Protein AF-A0A0T6AMD6-F1 (afdb_monomer)

Secondary structure (DSSP, 8-state):
-PPPPP--S------HHHHHHHHHHHHHT--SSSHHHHHHHHHHHHHHT-S-----SSHHHHHHHH-

Radius of gyration: 17.3 Å; Cα contacts (8 Å, |Δi|>4): 22; chains: 1; bounding box: 33×24×51 Å

Structure (mmCIF, N/CA/C/O backbone):
data_AF-A0A0T6AMD6-F1
#
_entry.id   AF-A0A0T6AMD6-F1
#
loop_
_atom_site.group_PDB
_atom_site.id
_atom_site.type_symbol
_atom_site.label_atom_id
_atom_site.label_alt_id
_atom_site.label_comp_id
_atom_site.label_asym_id
_atom_site.label_entity_id
_atom_site.label_seq_id
_atom_site.pdbx_PDB_ins_code
_atom_site.Cartn_x
_atom_site.Cartn_y
_atom_site.Cartn_z
_atom_site.occupancy
_atom_site.B_iso_or_equiv
_atom_site.auth_seq_id
_atom_site.auth_comp_id
_atom_site.auth_asym_id
_atom_site.auth_atom_id
_atom_site.pdbx_PDB_model_num
ATOM 1 N N . MET A 1 1 ? 16.314 -4.581 -42.601 1.00 48.56 1 MET A N 1
ATOM 2 C CA . MET A 1 1 ? 15.098 -4.997 -41.867 1.00 48.56 1 MET A CA 1
ATOM 3 C C . MET A 1 1 ? 15.049 -4.199 -40.569 1.00 48.56 1 MET A C 1
ATOM 5 O O . MET A 1 1 ? 15.978 -4.322 -39.786 1.00 48.56 1 MET A O 1
ATOM 9 N N . ARG A 1 2 ? 14.058 -3.314 -40.372 1.00 51.44 2 ARG A N 1
ATOM 10 C CA . ARG A 1 2 ? 13.835 -2.656 -39.068 1.00 51.44 2 ARG A CA 1
ATOM 11 C C . ARG A 1 2 ? 13.093 -3.655 -38.186 1.00 51.44 2 ARG A C 1
ATOM 13 O O . ARG A 1 2 ? 11.993 -4.062 -38.543 1.00 51.44 2 ARG A O 1
ATOM 20 N N . THR A 1 3 ? 13.700 -4.067 -37.082 1.00 59.06 3 THR A N 1
ATOM 21 C CA . THR A 1 3 ? 13.029 -4.847 -36.040 1.00 59.06 3 THR A CA 1
ATOM 22 C C . THR A 1 3 ? 11.875 -4.002 -35.503 1.00 59.06 3 THR A C 1
ATOM 24 O O . THR A 1 3 ? 12.099 -2.867 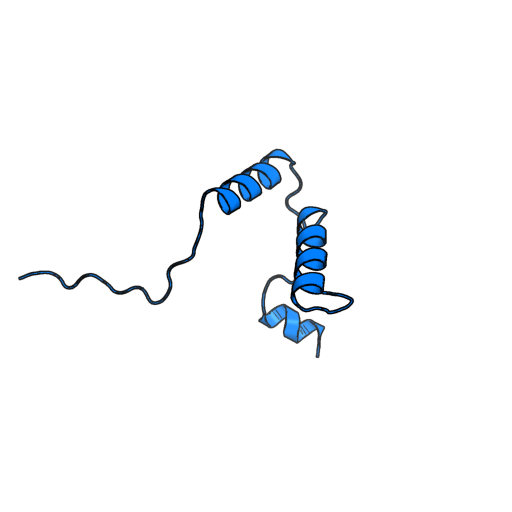-35.079 1.00 59.06 3 THR A O 1
ATOM 27 N N . ALA A 1 4 ? 10.638 -4.495 -35.601 1.00 67.19 4 ALA A N 1
ATOM 28 C CA . ALA A 1 4 ? 9.483 -3.814 -35.026 1.00 67.19 4 ALA A CA 1
ATOM 29 C C . ALA A 1 4 ? 9.716 -3.647 -33.518 1.00 67.19 4 ALA A C 1
ATOM 31 O O . ALA A 1 4 ? 10.076 -4.610 -32.841 1.00 67.19 4 ALA A O 1
ATOM 32 N N . ALA A 1 5 ? 9.573 -2.423 -33.008 1.00 76.62 5 ALA A N 1
ATOM 33 C CA . ALA A 1 5 ? 9.702 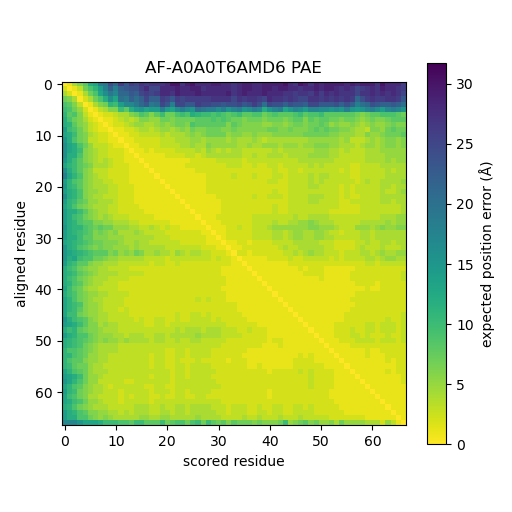-2.164 -31.582 1.00 76.62 5 ALA A CA 1
ATOM 34 C C . ALA A 1 5 ? 8.614 -2.949 -30.831 1.00 76.62 5 ALA A C 1
ATOM 36 O O . ALA A 1 5 ? 7.437 -2.868 -31.181 1.00 76.62 5 ALA A O 1
ATOM 37 N N . THR A 1 6 ? 9.015 -3.729 -29.829 1.00 83.69 6 THR A N 1
ATOM 38 C CA . THR A 1 6 ? 8.109 -4.500 -28.973 1.00 83.69 6 THR A CA 1
ATOM 39 C C . THR A 1 6 ? 7.113 -3.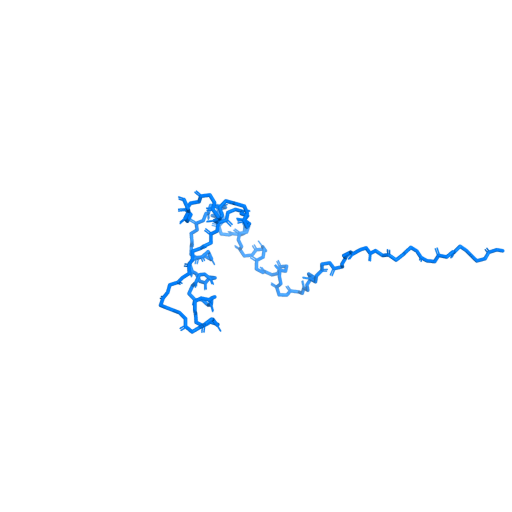553 -28.299 1.00 83.69 6 THR A C 1
ATOM 41 O O . THR A 1 6 ? 7.532 -2.627 -27.609 1.00 83.69 6 THR A O 1
ATOM 44 N N . VAL A 1 7 ? 5.807 -3.774 -28.490 1.00 88.19 7 VAL A N 1
ATOM 45 C CA . VAL A 1 7 ? 4.749 -3.012 -27.807 1.00 88.19 7 VAL A CA 1
ATOM 46 C C . VAL A 1 7 ? 4.389 -3.750 -26.515 1.00 88.19 7 VAL A C 1
ATOM 48 O O . VAL A 1 7 ? 3.826 -4.844 -26.588 1.00 88.19 7 VAL A O 1
ATOM 51 N N . PRO A 1 8 ? 4.742 -3.218 -25.334 1.00 90.81 8 PRO A N 1
ATOM 52 C CA . PRO A 1 8 ? 4.441 -3.879 -24.072 1.00 90.81 8 PRO A CA 1
ATOM 53 C C . PRO A 1 8 ? 2.945 -3.780 -23.747 1.00 90.81 8 PRO A C 1
ATOM 55 O O . PRO A 1 8 ? 2.303 -2.774 -24.032 1.00 90.81 8 PRO A O 1
ATOM 58 N N . ILE A 1 9 ? 2.403 -4.816 -23.101 1.00 93.25 9 ILE A N 1
ATOM 59 C CA . ILE A 1 9 ? 0.999 -4.849 -22.649 1.00 93.25 9 ILE A CA 1
ATOM 60 C C . ILE A 1 9 ? 0.766 -3.864 -21.492 1.00 93.25 9 ILE A C 1
ATOM 62 O O . ILE A 1 9 ? -0.322 -3.312 -21.355 1.00 93.25 9 ILE A O 1
ATOM 66 N N . ALA A 1 10 ? 1.787 -3.625 -20.666 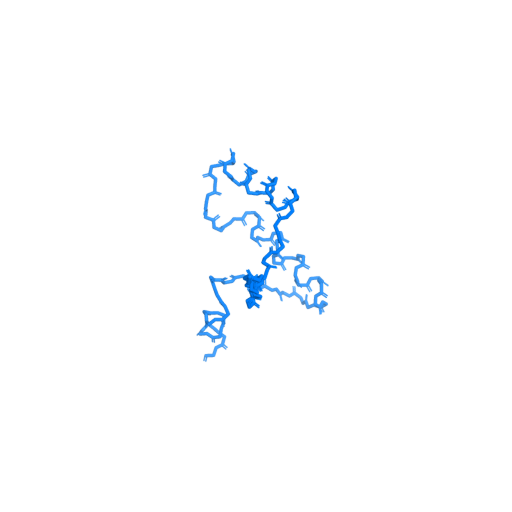1.00 92.19 10 ALA A N 1
ATOM 67 C CA . ALA A 1 10 ? 1.717 -2.726 -19.523 1.00 92.19 10 ALA A CA 1
ATOM 68 C C . ALA A 1 10 ? 2.979 -1.866 -19.422 1.00 92.19 10 ALA A C 1
ATOM 70 O O . ALA A 1 10 ? 4.085 -2.318 -19.722 1.00 92.19 10 ALA A O 1
ATOM 71 N N . HIS A 1 11 ? 2.801 -0.637 -18.946 1.00 91.69 11 HIS A N 1
ATOM 72 C CA . HIS A 1 11 ? 3.882 0.294 -18.652 1.00 91.69 11 HIS A CA 1
ATOM 73 C C . HIS A 1 11 ? 3.637 0.917 -17.268 1.00 91.69 11 HIS A C 1
ATOM 75 O O . HIS A 1 11 ? 2.929 1.920 -17.175 1.00 91.69 11 HIS A O 1
ATOM 81 N N . PRO A 1 12 ? 4.134 0.293 -16.181 1.00 92.81 12 PRO A N 1
ATOM 82 C CA . PRO A 1 12 ? 3.974 0.826 -14.832 1.00 92.81 12 PRO A CA 1
ATOM 83 C C . PRO A 1 12 ? 4.558 2.236 -14.719 1.00 92.81 12 PRO A C 1
ATOM 85 O O . PRO A 1 12 ? 5.677 2.484 -15.169 1.00 92.81 12 PRO A O 1
ATOM 88 N N . ILE A 1 13 ? 3.814 3.144 -14.093 1.00 94.12 13 ILE A N 1
ATOM 89 C CA . ILE A 1 13 ? 4.260 4.515 -13.843 1.00 94.12 13 ILE A CA 1
ATOM 90 C C . ILE A 1 13 ? 4.947 4.524 -12.475 1.00 94.12 13 ILE A C 1
ATOM 92 O O . ILE A 1 13 ? 4.286 4.374 -11.454 1.00 94.12 13 ILE A O 1
ATOM 96 N N . ILE A 1 14 ? 6.277 4.633 -12.467 1.00 95.56 14 ILE A N 1
ATOM 97 C CA . ILE A 1 14 ? 7.093 4.717 -11.246 1.00 95.56 14 ILE A CA 1
ATOM 98 C C . ILE A 1 14 ? 8.039 5.914 -11.387 1.00 95.56 14 ILE A C 1
ATOM 100 O O . ILE A 1 14 ? 9.145 5.798 -11.936 1.00 95.56 14 ILE A O 1
ATOM 104 N N . GLY A 1 15 ? 7.559 7.065 -10.925 1.00 96.50 15 GLY A N 1
ATOM 105 C CA . GLY A 1 15 ? 8.232 8.355 -10.925 1.00 96.50 15 GLY A CA 1
ATOM 106 C C . GLY A 1 15 ? 9.157 8.547 -9.725 1.00 96.50 15 GLY A C 1
ATOM 107 O O . GLY A 1 15 ? 9.654 7.587 -9.126 1.00 96.50 15 GLY A O 1
ATOM 108 N N . GLN A 1 16 ? 9.450 9.807 -9.410 1.00 98.06 16 GLN A N 1
ATOM 109 C CA . GLN A 1 16 ? 10.358 10.151 -8.316 1.00 98.06 16 GLN A CA 1
ATOM 110 C C . GLN A 1 16 ? 9.649 10.062 -6.962 1.00 98.06 16 GLN A C 1
ATOM 112 O O . GLN A 1 16 ? 10.251 9.649 -5.972 1.00 98.06 16 GLN A O 1
ATOM 117 N N . GLU A 1 17 ? 8.366 10.398 -6.937 1.00 96.38 17 GLU A N 1
ATOM 118 C CA . GLU A 1 17 ? 7.484 10.366 -5.781 1.00 96.38 17 GLU A CA 1
ATOM 119 C C . GLU A 1 17 ? 7.351 8.939 -5.235 1.00 96.38 17 GLU A C 1
ATOM 121 O O . GLU A 1 17 ? 7.585 8.711 -4.045 1.00 96.38 17 GLU A O 1
ATOM 126 N N . GLU A 1 18 ? 7.087 7.954 -6.104 1.00 95.56 18 GLU A N 1
ATOM 127 C CA . GLU A 1 18 ? 7.002 6.544 -5.701 1.00 95.56 18 GLU A CA 1
ATOM 128 C C . GLU A 1 18 ? 8.335 6.042 -5.132 1.00 95.56 18 GLU A C 1
ATOM 130 O O . GLU A 1 18 ? 8.363 5.348 -4.115 1.00 95.56 18 GLU A O 1
ATOM 135 N N . ARG A 1 19 ? 9.461 6.420 -5.753 1.00 97.12 19 ARG A N 1
ATOM 136 C CA . ARG A 1 19 ? 10.805 6.034 -5.286 1.00 97.12 19 ARG A CA 1
ATOM 137 C C . ARG A 1 19 ? 11.113 6.622 -3.920 1.00 97.12 19 ARG A C 1
ATOM 139 O O . ARG A 1 19 ? 11.638 5.914 -3.063 1.00 97.12 19 ARG A O 1
ATOM 146 N N . GLN A 1 20 ? 10.784 7.893 -3.716 1.00 97.31 20 GLN A N 1
ATOM 147 C CA . GLN A 1 20 ? 11.020 8.573 -2.452 1.00 97.31 20 GLN A CA 1
ATOM 148 C C . GLN A 1 20 ? 10.217 7.918 -1.321 1.00 97.31 20 GLN A C 1
ATOM 150 O O . GLN A 1 20 ? 10.786 7.599 -0.279 1.00 97.31 20 GLN A O 1
ATOM 155 N N . ARG A 1 21 ? 8.938 7.600 -1.561 1.00 94.44 21 ARG A N 1
ATOM 156 C CA . ARG A 1 21 ? 8.102 6.870 -0.594 1.00 94.44 21 ARG A CA 1
ATOM 157 C C . ARG A 1 21 ? 8.665 5.487 -0.258 1.00 94.44 21 ARG A C 1
ATOM 159 O O . ARG A 1 21 ? 8.685 5.108 0.910 1.00 94.44 21 ARG A O 1
ATOM 166 N N . ILE A 1 22 ? 9.182 4.748 -1.244 1.00 95.12 22 ILE A N 1
ATOM 167 C CA . ILE A 1 22 ? 9.853 3.459 -0.997 1.00 95.12 22 ILE A CA 1
ATOM 168 C C . ILE A 1 22 ? 11.075 3.646 -0.086 1.00 95.12 22 ILE A C 1
ATOM 170 O O . ILE A 1 22 ? 11.250 2.891 0.869 1.00 95.12 22 ILE A O 1
ATOM 174 N N . LEU A 1 23 ? 11.916 4.650 -0.350 1.00 97.06 23 LEU A N 1
ATOM 175 C CA . LEU A 1 23 ? 13.096 4.924 0.476 1.00 97.06 23 LEU A CA 1
ATOM 176 C C . LEU A 1 23 ? 12.725 5.315 1.913 1.00 97.06 23 LEU A C 1
ATOM 178 O O . LEU A 1 23 ? 13.427 4.919 2.843 1.00 97.06 23 LEU A O 1
ATOM 182 N N . GLU A 1 24 ? 11.627 6.042 2.110 1.00 95.25 24 GLU A N 1
ATOM 183 C CA . GLU A 1 24 ? 11.105 6.377 3.439 1.00 95.25 24 GLU A CA 1
ATOM 184 C C . GLU A 1 24 ? 10.683 5.125 4.218 1.00 95.25 24 GLU A C 1
ATOM 186 O O . GLU A 1 24 ? 11.071 4.975 5.377 1.00 95.25 24 GLU A O 1
ATOM 191 N N . VAL A 1 25 ? 9.969 4.186 3.577 1.00 94.81 25 VAL A N 1
ATOM 192 C CA . VAL A 1 25 ? 9.619 2.886 4.183 1.00 94.81 25 VAL A CA 1
ATOM 193 C C . VAL A 1 25 ? 10.881 2.143 4.606 1.00 94.81 25 VAL A C 1
ATOM 195 O O . VAL A 1 25 ? 11.007 1.748 5.765 1.00 94.81 25 VAL A O 1
ATOM 198 N N . LEU A 1 26 ? 11.842 1.996 3.689 1.00 96.12 26 LEU A N 1
ATOM 199 C CA . LEU A 1 26 ? 13.091 1.283 3.960 1.00 96.12 26 LEU A CA 1
ATOM 200 C C . LEU A 1 26 ? 13.882 1.932 5.103 1.00 96.12 26 LEU A C 1
ATOM 202 O O . LEU A 1 26 ? 14.400 1.227 5.965 1.00 96.12 26 LEU A O 1
ATOM 206 N N . SER A 1 27 ? 13.931 3.265 5.144 1.00 96.31 27 SER A N 1
ATOM 207 C CA . SER A 1 27 ? 14.635 4.016 6.192 1.00 96.31 27 SER A CA 1
ATOM 208 C C . SER A 1 27 ? 13.940 3.921 7.553 1.00 96.31 27 SER A C 1
ATOM 210 O O . SER A 1 27 ? 14.607 3.989 8.581 1.00 96.31 27 SER A O 1
ATOM 212 N N . SER A 1 28 ? 12.614 3.746 7.577 1.00 94.31 28 SER A N 1
ATOM 213 C CA . SER A 1 28 ? 11.842 3.611 8.819 1.00 94.31 28 SER A CA 1
ATOM 214 C C . SER A 1 28 ? 12.067 2.277 9.543 1.00 94.31 28 SER A C 1
ATOM 216 O O . SER A 1 28 ? 11.815 2.180 10.742 1.00 94.31 28 SER A O 1
ATOM 218 N N . GLY A 1 29 ? 12.505 1.237 8.822 1.00 95.00 29 GLY A N 1
ATOM 219 C CA . GLY A 1 29 ? 12.622 -0.132 9.336 1.00 95.00 29 GLY A CA 1
ATOM 220 C C . GLY A 1 29 ? 11.286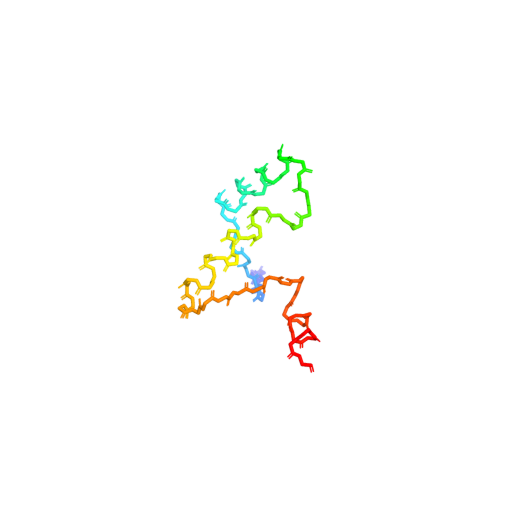 -0.868 9.527 1.00 95.00 29 GLY A C 1
ATOM 221 O O . GLY A 1 29 ? 11.291 -2.051 9.868 1.00 95.00 29 GLY A O 1
ATOM 222 N N . ILE A 1 30 ? 10.145 -0.216 9.282 1.00 94.19 30 ILE A N 1
ATOM 223 C CA . ILE A 1 30 ? 8.809 -0.811 9.390 1.00 94.19 30 IL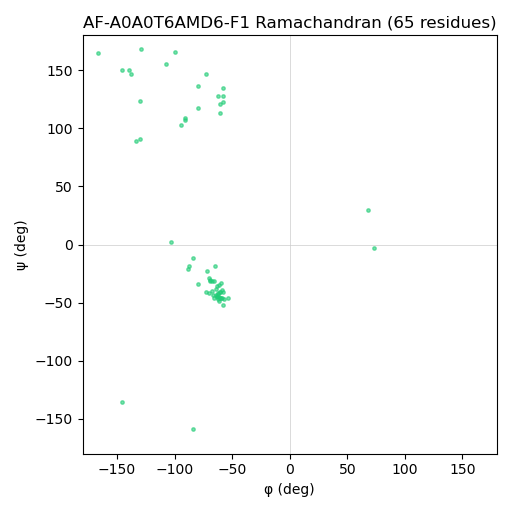E A CA 1
ATOM 224 C C . ILE A 1 30 ? 8.380 -1.309 8.006 1.00 94.19 30 ILE A C 1
ATOM 226 O O . ILE A 1 30 ? 7.987 -0.530 7.145 1.00 94.19 30 ILE A O 1
ATOM 230 N N . LEU A 1 31 ? 8.464 -2.624 7.790 1.00 93.88 31 LEU A N 1
ATOM 231 C CA . LEU A 1 31 ? 8.134 -3.272 6.506 1.00 93.88 31 LEU A CA 1
ATOM 232 C C . LEU A 1 31 ? 6.770 -3.976 6.499 1.00 93.88 31 LEU A C 1
ATOM 234 O O . LEU A 1 31 ? 6.399 -4.615 5.516 1.00 93.88 31 LEU A O 1
ATOM 238 N N . VAL A 1 32 ? 6.038 -3.892 7.606 1.00 95.06 32 VAL A N 1
ATOM 239 C CA . VAL A 1 32 ? 4.680 -4.429 7.745 1.00 95.06 32 VAL A CA 1
ATOM 240 C C . VAL A 1 32 ? 3.655 -3.311 7.576 1.00 95.06 32 VAL A C 1
ATOM 242 O O . VAL A 1 32 ? 4.001 -2.131 7.619 1.00 95.06 32 VAL A O 1
ATOM 245 N N . ALA A 1 33 ? 2.387 -3.679 7.380 1.00 94.19 33 ALA A N 1
ATOM 246 C CA . ALA A 1 33 ? 1.305 -2.709 7.276 1.00 94.19 33 ALA A CA 1
ATOM 247 C C . ALA A 1 33 ? 1.191 -1.887 8.568 1.00 94.19 33 ALA A C 1
ATOM 249 O O . ALA A 1 33 ? 0.858 -2.416 9.628 1.00 94.19 33 ALA A O 1
ATOM 250 N N . ASP A 1 34 ? 1.483 -0.595 8.457 1.00 92.94 34 ASP A N 1
ATOM 251 C CA . ASP A 1 34 ? 1.433 0.357 9.562 1.00 92.94 34 ASP A CA 1
ATOM 252 C C . ASP A 1 34 ? 0.974 1.735 9.046 1.00 92.94 34 ASP A C 1
ATOM 254 O O . ASP A 1 34 ? 0.031 1.817 8.251 1.00 92.94 34 ASP A O 1
ATOM 258 N N . ARG A 1 35 ? 1.623 2.830 9.459 1.00 93.94 35 ARG A N 1
ATOM 259 C CA . ARG A 1 35 ? 1.191 4.204 9.194 1.00 93.94 35 ARG A CA 1
ATOM 260 C C . ARG A 1 35 ? 0.943 4.498 7.718 1.00 93.94 35 ARG A C 1
ATOM 262 O O . ARG A 1 35 ? -0.088 5.067 7.387 1.00 93.94 35 ARG A O 1
ATOM 269 N N . MET A 1 36 ? 1.848 4.089 6.829 1.00 93.50 36 MET A N 1
ATOM 270 C CA . MET A 1 36 ? 1.711 4.395 5.399 1.00 93.50 36 MET A CA 1
ATOM 271 C C . MET A 1 36 ? 0.527 3.681 4.738 1.00 93.50 36 MET A C 1
ATOM 273 O O . MET A 1 36 ? -0.073 4.229 3.819 1.00 93.50 36 MET A O 1
ATOM 277 N N . VAL A 1 37 ? 0.162 2.483 5.213 1.00 96.62 37 VAL A N 1
ATOM 278 C CA . VAL A 1 37 ? -1.032 1.782 4.716 1.00 96.62 37 VAL A CA 1
ATOM 279 C C . VAL A 1 37 ? -2.293 2.501 5.188 1.00 96.62 37 VAL A C 1
ATOM 281 O O . VAL A 1 37 ? -3.187 2.723 4.381 1.00 96.62 37 VAL A O 1
ATOM 284 N N . ARG A 1 38 ? -2.327 2.954 6.449 1.00 96.88 38 ARG A N 1
ATOM 285 C CA . ARG A 1 38 ? -3.444 3.751 6.984 1.00 96.88 38 ARG A CA 1
ATOM 286 C C . ARG A 1 38 ? -3.625 5.069 6.232 1.00 96.88 38 ARG A C 1
ATOM 288 O O . ARG A 1 38 ? -4.738 5.398 5.844 1.00 96.88 38 ARG A O 1
ATOM 295 N N . GLU A 1 39 ? -2.533 5.789 5.966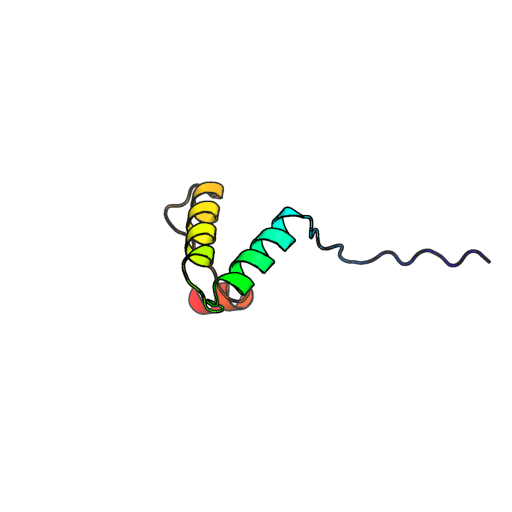 1.00 96.69 39 GLU A N 1
ATOM 296 C CA . GLU A 1 39 ? -2.566 7.020 5.160 1.00 96.69 39 GLU A CA 1
ATOM 297 C C . GLU A 1 39 ? -3.138 6.758 3.757 1.00 96.69 39 GLU A C 1
ATOM 299 O O . GLU A 1 39 ? -3.923 7.554 3.242 1.00 96.69 39 GLU A O 1
ATOM 304 N N . PHE A 1 40 ? -2.770 5.630 3.138 1.00 97.06 40 PHE A N 1
ATOM 305 C CA . PHE A 1 40 ? -3.326 5.224 1.851 1.00 97.06 40 PHE A CA 1
ATOM 306 C C . PHE A 1 40 ? -4.822 4.898 1.943 1.00 97.06 40 PHE A C 1
ATOM 308 O O . PHE A 1 40 ? -5.588 5.368 1.107 1.00 97.06 40 PHE A O 1
ATOM 315 N N . GLU A 1 41 ? -5.256 4.139 2.951 1.00 98.56 41 GLU A N 1
ATOM 316 C CA . GLU A 1 41 ? -6.668 3.806 3.177 1.00 98.56 41 GLU A CA 1
ATOM 317 C C . GLU A 1 41 ? -7.526 5.060 3.377 1.00 98.56 41 GLU A C 1
ATOM 319 O O . GLU A 1 41 ? -8.571 5.200 2.741 1.00 98.56 41 GLU A O 1
ATOM 324 N N . GLU A 1 42 ? -7.067 6.008 4.196 1.00 98.62 42 GLU A N 1
ATOM 325 C CA . GLU A 1 42 ? -7.744 7.288 4.428 1.00 98.62 42 GLU A CA 1
ATOM 326 C C . GLU A 1 42 ? -7.841 8.115 3.140 1.00 98.62 42 GLU A C 1
ATOM 328 O O . GLU A 1 42 ? -8.919 8.602 2.786 1.00 98.62 42 GLU A O 1
ATOM 333 N N . ALA A 1 43 ? -6.736 8.233 2.395 1.00 98.50 43 ALA A N 1
ATOM 334 C CA . ALA A 1 43 ? -6.712 8.950 1.125 1.00 98.50 43 ALA A CA 1
ATOM 335 C C . ALA A 1 43 ? -7.615 8.290 0.071 1.00 98.50 43 ALA A C 1
ATOM 337 O O . ALA A 1 43 ? -8.297 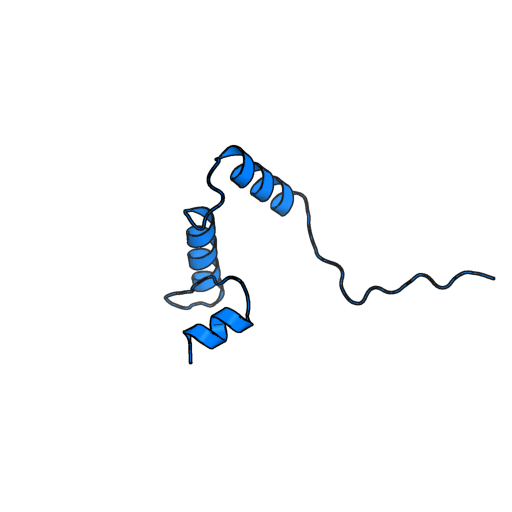8.982 -0.685 1.00 98.50 43 ALA A O 1
ATOM 338 N N . PHE A 1 44 ? -7.653 6.958 0.028 1.00 98.50 44 PHE A N 1
ATOM 339 C CA . PHE A 1 44 ? -8.462 6.206 -0.924 1.00 98.50 44 PHE A CA 1
ATOM 340 C C . PHE A 1 44 ? -9.957 6.278 -0.589 1.00 98.50 44 PHE A C 1
ATOM 342 O O . PHE A 1 44 ? -10.780 6.476 -1.483 1.00 98.50 44 PHE A O 1
ATOM 349 N N . ALA A 1 45 ? -10.316 6.199 0.696 1.00 98.69 45 ALA A N 1
ATOM 350 C CA . ALA A 1 45 ? -11.681 6.423 1.166 1.00 98.69 45 ALA A CA 1
ATOM 351 C C . ALA A 1 45 ? -12.166 7.834 0.795 1.00 98.69 45 ALA A C 1
ATOM 353 O O . ALA A 1 45 ? -13.245 7.986 0.217 1.00 98.69 45 ALA A O 1
ATOM 354 N N . ALA A 1 46 ? -11.331 8.852 1.035 1.00 98.69 46 ALA A N 1
ATOM 355 C CA . ALA A 1 46 ? -11.622 10.234 0.666 1.00 98.69 46 ALA A CA 1
ATOM 356 C C . ALA A 1 46 ? -11.767 10.417 -0.853 1.00 98.69 46 ALA A C 1
ATOM 358 O O . ALA A 1 46 ? -12.703 11.076 -1.301 1.00 98.69 46 ALA A O 1
ATOM 359 N N . TYR A 1 47 ? -10.889 9.797 -1.647 1.00 98.62 47 TYR A N 1
ATOM 360 C CA . TYR A 1 47 ? -10.955 9.824 -3.110 1.00 98.62 47 TYR A CA 1
ATOM 361 C C . TYR A 1 47 ? -12.277 9.256 -3.649 1.00 98.62 47 TYR A C 1
ATOM 363 O O . TYR A 1 47 ? -12.847 9.804 -4.591 1.00 98.62 47 TYR A O 1
ATOM 371 N N . LEU A 1 48 ? -12.788 8.187 -3.033 1.00 98.44 48 LEU A N 1
ATOM 372 C CA . LEU A 1 48 ? -14.058 7.561 -3.409 1.00 98.44 48 LEU A CA 1
ATOM 373 C C . LEU A 1 48 ? -15.294 8.236 -2.791 1.00 98.44 48 LEU A C 1
ATOM 375 O O . LEU A 1 48 ? -16.415 7.913 -3.181 1.00 98.44 48 LEU A O 1
ATOM 379 N N . GLY A 1 49 ? -15.118 9.140 -1.823 1.00 98.44 49 GLY A N 1
ATOM 380 C CA . GLY A 1 49 ? -16.222 9.719 -1.055 1.00 98.44 49 GLY A CA 1
ATOM 381 C C . GLY A 1 49 ? -16.919 8.710 -0.133 1.00 98.44 49 GLY A C 1
ATOM 382 O O . GLY A 1 49 ? -18.117 8.835 0.119 1.00 98.44 49 GLY A O 1
ATOM 383 N N . LEU A 1 50 ? -16.192 7.697 0.348 1.00 98.44 50 LEU A N 1
ATOM 384 C CA . LEU A 1 50 ? -16.707 6.656 1.239 1.00 98.44 50 LEU A CA 1
ATOM 385 C C . LEU A 1 50 ? -16.174 6.831 2.670 1.00 98.44 50 LEU A C 1
ATOM 387 O O . LEU A 1 50 ? -15.092 7.383 2.855 1.00 98.44 50 LEU A O 1
ATOM 391 N N . PRO A 1 51 ? -16.885 6.328 3.698 1.00 98.12 51 PRO A N 1
ATOM 392 C CA . PRO A 1 51 ? -16.427 6.447 5.084 1.00 98.12 51 PRO A CA 1
ATOM 393 C C . PRO A 1 51 ? -15.141 5.666 5.379 1.00 98.12 51 PRO A C 1
ATOM 395 O O . PRO A 1 51 ? -14.363 6.067 6.242 1.00 98.12 51 PRO A O 1
ATOM 398 N N . HIS A 1 52 ? -14.930 4.539 4.690 1.00 97.94 52 HIS A N 1
ATOM 399 C CA . HIS A 1 52 ? -13.838 3.606 4.959 1.00 97.94 52 HIS A CA 1
ATOM 400 C C . HIS A 1 52 ? -13.318 2.965 3.667 1.00 97.94 52 HIS A C 1
ATOM 402 O O . HIS A 1 52 ? -14.083 2.724 2.733 1.00 97.94 52 HIS A O 1
ATOM 408 N N . ALA A 1 53 ? -12.030 2.627 3.662 1.00 98.25 53 ALA A N 1
ATOM 409 C CA . ALA A 1 53 ? -11.389 1.751 2.689 1.00 98.25 53 ALA A CA 1
ATOM 410 C C . ALA A 1 53 ? -10.397 0.840 3.425 1.00 98.25 53 ALA A C 1
ATOM 412 O O . ALA A 1 53 ? -9.869 1.227 4.465 1.00 98.25 53 ALA A O 1
ATOM 413 N N . VAL A 1 54 ? -10.171 -0.367 2.901 1.00 97.94 54 VAL A N 1
ATOM 414 C CA . VAL A 1 54 ? -9.252 -1.351 3.492 1.00 97.94 54 VAL A CA 1
ATOM 415 C C . VAL A 1 54 ? -8.314 -1.868 2.411 1.00 97.94 54 VAL A C 1
ATOM 417 O O . VAL A 1 54 ? -8.760 -2.394 1.387 1.00 97.94 54 VAL A O 1
ATOM 420 N N . ALA A 1 55 ? -7.012 -1.724 2.636 1.00 98.00 55 ALA A N 1
ATOM 421 C CA . ALA A 1 55 ? -5.984 -2.245 1.757 1.00 98.00 55 ALA A CA 1
ATOM 422 C C . ALA A 1 55 ? -5.789 -3.745 2.007 1.00 98.00 55 ALA A C 1
ATOM 424 O O . ALA A 1 55 ? -5.712 -4.222 3.137 1.00 98.00 55 ALA A O 1
ATOM 425 N N . THR A 1 56 ? -5.669 -4.506 0.925 1.00 97.94 56 THR A N 1
ATOM 426 C CA . THR A 1 56 ? -5.364 -5.939 0.971 1.00 97.94 56 THR A CA 1
ATOM 427 C C . THR A 1 56 ? -4.195 -6.243 0.044 1.00 97.94 56 THR A C 1
ATOM 429 O O . THR A 1 56 ? -3.778 -5.407 -0.757 1.00 97.94 56 THR A O 1
ATOM 432 N N . SER A 1 57 ? -3.642 -7.450 0.146 1.00 96.88 57 SER A N 1
ATOM 433 C CA . SER A 1 57 ? -2.492 -7.858 -0.667 1.00 96.88 57 SER A CA 1
ATOM 434 C C . SER A 1 57 ? -2.783 -7.943 -2.172 1.00 96.88 57 SER A C 1
ATOM 436 O O . SER A 1 57 ? -1.845 -7.969 -2.965 1.00 96.88 57 SER A O 1
ATOM 438 N N . SER A 1 58 ? -4.055 -8.026 -2.583 1.00 98.00 58 SER A N 1
ATOM 439 C CA . SER A 1 58 ? -4.476 -8.114 -3.984 1.00 98.00 58 SER A CA 1
ATOM 440 C C . SER A 1 58 ? -5.983 -7.873 -4.137 1.00 98.00 58 SER A C 1
ATOM 442 O O . SER A 1 58 ? -6.745 -8.032 -3.187 1.00 98.00 58 SER A O 1
ATOM 444 N N . GLY A 1 59 ? -6.450 -7.616 -5.364 1.00 97.19 59 GLY A N 1
ATOM 445 C CA . GLY A 1 59 ? -7.892 -7.569 -5.649 1.00 97.19 59 GLY A CA 1
ATOM 446 C C . GLY A 1 59 ? -8.621 -8.886 -5.340 1.00 97.19 59 GLY A C 1
ATOM 447 O O . GLY A 1 59 ? -9.755 -8.871 -4.874 1.00 97.19 59 GLY A O 1
ATOM 448 N N . THR A 1 60 ? -7.963 -10.034 -5.524 1.00 98.38 60 THR A N 1
ATOM 449 C CA . THR A 1 60 ? -8.542 -11.345 -5.190 1.00 98.38 60 THR A CA 1
ATOM 450 C C . THR A 1 60 ? -8.748 -11.506 -3.688 1.00 98.38 60 THR A C 1
ATOM 452 O O . THR A 1 60 ? -9.800 -11.973 -3.263 1.00 98.38 60 THR A O 1
ATOM 455 N N . THR A 1 61 ? -7.772 -11.098 -2.871 1.00 98.50 61 THR A N 1
ATOM 456 C CA . THR A 1 61 ? -7.894 -11.184 -1.409 1.00 98.50 61 THR A CA 1
ATOM 457 C C . THR A 1 61 ? -8.920 -10.196 -0.870 1.00 98.50 61 THR A C 1
ATOM 459 O O . THR A 1 61 ? -9.624 -10.555 0.066 1.00 98.50 61 THR A O 1
ATOM 462 N N . ALA A 1 62 ? -9.095 -9.030 -1.505 1.00 98.38 62 ALA A N 1
ATOM 463 C CA . ALA A 1 62 ? -10.211 -8.127 -1.214 1.00 98.38 62 ALA A CA 1
ATOM 464 C C . ALA A 1 62 ? -11.575 -8.811 -1.400 1.00 98.38 62 ALA A C 1
ATOM 466 O O . ALA A 1 62 ? -12.427 -8.727 -0.522 1.00 98.38 62 ALA A O 1
ATOM 467 N N . LEU A 1 63 ? -11.772 -9.528 -2.512 1.00 98.38 63 LEU A N 1
ATOM 468 C CA . LEU A 1 63 ? -13.018 -10.260 -2.757 1.00 98.38 63 LEU A CA 1
ATOM 469 C C . LEU A 1 63 ? -13.197 -11.429 -1.786 1.00 98.38 63 LEU A C 1
ATOM 471 O O . LEU A 1 63 ? -14.297 -11.634 -1.291 1.00 98.38 63 LEU A O 1
ATOM 475 N N . GLN A 1 64 ? -12.122 -12.162 -1.484 1.00 98.44 64 GLN A N 1
ATOM 476 C CA . GLN A 1 64 ? -12.163 -13.297 -0.560 1.00 98.44 64 GLN A CA 1
ATOM 477 C C . GLN A 1 64 ? -12.583 -12.894 0.859 1.00 98.44 64 GLN A C 1
ATOM 479 O O . GLN A 1 64 ? -13.205 -13.691 1.547 1.00 98.44 64 GLN A O 1
ATOM 484 N N . VAL A 1 65 ? -12.209 -11.701 1.330 1.00 97.94 65 VAL A N 1
ATOM 485 C CA . VAL A 1 65 ? -12.607 -11.234 2.671 1.00 97.94 65 VAL A CA 1
ATOM 486 C C . VAL A 1 65 ? -13.962 -10.527 2.680 1.00 97.94 65 VAL A C 1
ATOM 488 O O . VAL A 1 65 ? -14.546 -10.359 3.747 1.00 97.94 65 VAL A O 1
ATOM 491 N N . ALA A 1 66 ? -14.444 -10.081 1.519 1.00 97.12 66 ALA A N 1
ATOM 492 C CA . ALA A 1 66 ? -15.700 -9.351 1.391 1.00 97.12 66 ALA A CA 1
ATOM 493 C C . ALA A 1 66 ? -16.929 -10.258 1.197 1.00 97.12 66 ALA A C 1
ATOM 495 O O . ALA A 1 66 ? -18.045 -9.795 1.436 1.00 97.12 66 ALA A O 1
ATOM 496 N N . LEU A 1 67 ? -16.734 -11.499 0.736 1.00 92.38 67 LEU A N 1
ATOM 497 C CA . LEU A 1 67 ? -17.781 -12.458 0.356 1.00 92.38 67 LEU A CA 1
ATOM 498 C C . LEU A 1 67 ? -17.710 -13.726 1.210 1.00 92.38 67 LEU A C 1
ATOM 500 O O . LEU A 1 67 ? -18.797 -14.251 1.539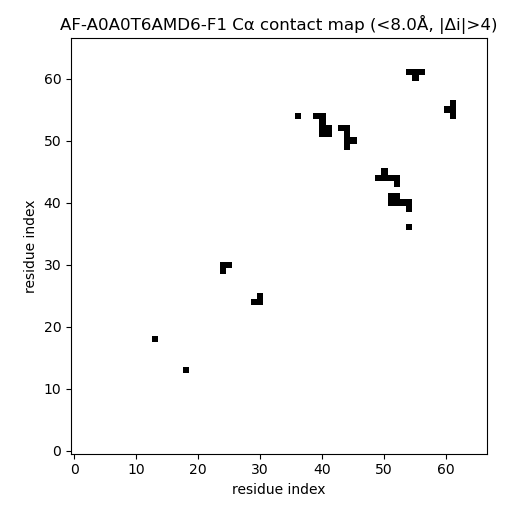 1.00 92.38 67 LEU A O 1
#

Mean predicted aligned error: 5.04 Å

Solvent-accessible surface area (backbone atoms only — not comparable to full-atom values): 4464 Å² total; per-residue (Å²): 135,83,78,78,79,84,82,72,95,73,78,86,89,76,60,68,68,59,50,51,53,52,51,51,40,63,73,66,72,58,88,64,93,46,70,71,52,52,54,49,22,54,52,50,8,58,73,72,74,42,98,69,51,82,86,59,99,38,75,67,54,46,50,65,75,72,108

Foldseek 3Di:
DDDPPDDDPDDDDCDPVNVVVVVVCVVVVPPDDDDVQVVVFVVVCVVVVHPTGHDDPDPVVVVVVVD

Sequence (67 aa):
MRTAATVPIAHPIIGQEERQRILEVLSSGILVADRMVREFEEAFAAYLGLPHAVATSSGTTALQVAL

pLDDT: mean 93.35, std 10.09, range [48.56, 98.69]